Protein AF-A0A965U185-F1 (afdb_monomer_lite)

pLDDT: mean 96.27, std 5.12, range [57.41, 98.62]

Sequence (112 aa):
MKELKYCCYNIKHGCYFEFQKGDYFIEEKHWLGSSLFIDEDIVNELNLGTLFGNAIPNFNYFGPTKVTKDRWLVVKEMSNDMAAQIKNAINEIDEWAQNCFLTENCFSICGI

Foldseek 3Di:
DDDADFKDAQDDDDWWWKKFQAACVVVVDPRDRLIIIGHVVLCVVQVVQVLLPVQAPPDDQAFKGKAFPNSLVSSQVVCPPPDPSSNSNSVVVVVSQVVSVVPYRIIMIHGD

Structure (mmCIF, N/CA/C/O backbone):
data_AF-A0A965U185-F1
#
_entry.id 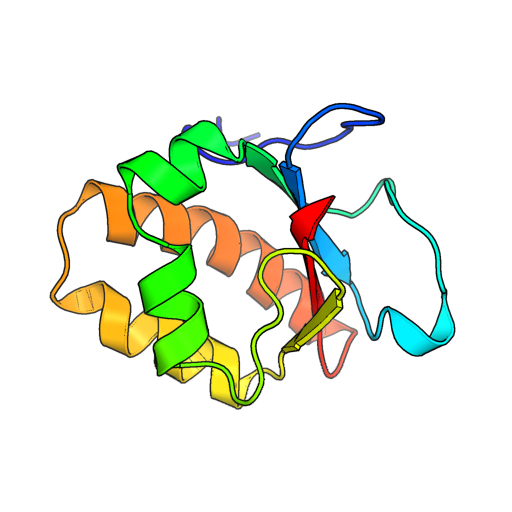  AF-A0A965U185-F1
#
loop_
_atom_site.group_PDB
_atom_site.id
_atom_site.type_symbol
_atom_site.label_atom_id
_atom_site.label_alt_id
_atom_site.label_comp_id
_atom_site.label_asym_id
_atom_site.label_entity_id
_atom_site.label_seq_id
_atom_site.pdbx_PDB_ins_code
_atom_site.Cartn_x
_atom_site.Cartn_y
_atom_site.Cartn_z
_atom_site.occupancy
_atom_site.B_iso_or_equiv
_atom_site.auth_seq_id
_atom_site.auth_comp_id
_atom_site.auth_asym_id
_atom_site.auth_atom_id
_atom_site.pdbx_PDB_model_num
ATOM 1 N N . MET A 1 1 ? -10.053 13.719 -12.597 1.00 57.41 1 MET A N 1
ATOM 2 C CA . MET A 1 1 ? -9.359 12.746 -11.726 1.00 57.41 1 MET A CA 1
ATOM 3 C C . MET A 1 1 ? -8.911 13.502 -10.496 1.00 57.41 1 MET A C 1
ATOM 5 O O . MET A 1 1 ? -8.476 14.635 -10.654 1.00 57.41 1 MET A O 1
ATOM 9 N N . LYS A 1 2 ? -9.111 12.944 -9.302 1.00 69.31 2 LYS A N 1
ATOM 10 C CA . LYS A 1 2 ? -8.598 13.533 -8.062 1.00 69.31 2 LYS A CA 1
ATOM 11 C C . LYS A 1 2 ? -7.071 13.542 -8.151 1.00 69.31 2 LYS A C 1
ATOM 13 O O . LYS A 1 2 ? -6.490 12.534 -8.545 1.00 69.31 2 LYS A O 1
ATOM 18 N N . GLU A 1 3 ? -6.457 14.685 -7.886 1.00 83.56 3 GLU A N 1
ATOM 19 C CA . GLU A 1 3 ? -5.003 14.786 -7.798 1.00 83.56 3 GLU A CA 1
ATOM 20 C C . GLU A 1 3 ? -4.554 14.051 -6.532 1.00 83.56 3 GLU A C 1
ATOM 22 O O . GLU A 1 3 ? -5.120 14.264 -5.457 1.00 83.56 3 GLU A O 1
ATOM 27 N N . LEU A 1 4 ? -3.608 13.129 -6.690 1.00 93.81 4 LEU A N 1
ATOM 28 C CA . LEU A 1 4 ? -3.007 12.385 -5.589 1.00 93.81 4 LEU A CA 1
ATOM 29 C C . LEU A 1 4 ? -1.777 13.152 -5.115 1.00 93.81 4 LEU A C 1
ATOM 31 O O . LEU A 1 4 ? -0.987 13.621 -5.933 1.00 93.81 4 LEU A O 1
ATOM 35 N N . LYS A 1 5 ? -1.632 13.304 -3.800 1.00 96.75 5 LYS A N 1
ATOM 36 C CA . LYS A 1 5 ? -0.512 14.031 -3.206 1.00 96.75 5 LYS A CA 1
ATOM 37 C C . LYS A 1 5 ? 0.689 13.121 -2.962 1.00 96.75 5 LYS A C 1
ATOM 39 O O . LYS A 1 5 ? 1.818 13.594 -3.054 1.00 96.75 5 LYS A O 1
ATOM 44 N N . TYR A 1 6 ? 0.447 11.865 -2.594 1.00 98.12 6 TYR A N 1
ATOM 45 C CA . TYR A 1 6 ? 1.495 10.931 -2.179 1.00 98.12 6 TYR A CA 1
ATOM 46 C C . TYR A 1 6 ? 1.723 9.843 -3.217 1.00 98.12 6 TYR A C 1
ATOM 48 O O . TYR A 1 6 ? 2.862 9.462 -3.472 1.00 98.12 6 TYR A O 1
ATOM 56 N N . CYS A 1 7 ? 0.640 9.347 -3.810 1.00 98.25 7 CYS A N 1
ATOM 57 C CA . CYS A 1 7 ? 0.709 8.254 -4.764 1.00 98.25 7 CYS A CA 1
ATOM 58 C C . CYS A 1 7 ? 0.657 8.746 -6.216 1.00 98.25 7 CYS A C 1
ATOM 60 O O . CYS A 1 7 ? 0.189 9.842 -6.519 1.00 98.25 7 CYS A O 1
ATOM 62 N N . CYS A 1 8 ? 1.094 7.904 -7.144 1.00 97.31 8 CYS A N 1
ATOM 63 C CA . CYS A 1 8 ? 1.067 8.176 -8.574 1.00 97.31 8 CYS A CA 1
ATOM 64 C C . CYS A 1 8 ? 0.760 6.907 -9.386 1.00 97.31 8 CYS A C 1
ATOM 66 O O . CYS A 1 8 ? 0.701 5.795 -8.863 1.00 97.31 8 CYS A O 1
ATOM 68 N N . TYR A 1 9 ? 0.523 7.089 -10.685 1.00 96.69 9 TYR A N 1
ATOM 69 C CA . TYR A 1 9 ? 0.224 6.024 -11.645 1.00 96.69 9 TYR A CA 1
ATOM 70 C C . TYR A 1 9 ? 1.196 6.084 -12.826 1.00 96.69 9 TYR A C 1
ATOM 72 O O . TYR A 1 9 ? 1.822 7.115 -13.068 1.00 96.69 9 TYR A O 1
ATOM 80 N N . ASN A 1 10 ? 1.227 5.018 -13.633 1.00 93.88 10 ASN A N 1
ATOM 81 C CA . ASN A 1 10 ? 1.960 4.945 -14.906 1.00 93.88 10 ASN A CA 1
ATOM 82 C C . ASN A 1 10 ? 3.490 5.098 -14.789 1.00 93.88 10 ASN A C 1
ATOM 84 O O . ASN A 1 10 ? 4.138 5.571 -15.726 1.00 93.88 10 ASN A O 1
ATOM 88 N N . ILE A 1 11 ? 4.068 4.670 -13.666 1.00 95.88 11 ILE A N 1
ATOM 89 C CA . ILE A 1 11 ? 5.521 4.592 -13.478 1.00 95.88 11 ILE A CA 1
ATOM 90 C C . ILE A 1 11 ? 6.078 3.340 -14.169 1.00 95.88 11 ILE A C 1
ATOM 92 O O . ILE A 1 11 ? 5.391 2.325 -14.285 1.00 95.88 11 ILE A O 1
ATOM 96 N N . LYS A 1 12 ? 7.318 3.426 -14.671 1.00 93.38 12 LYS A N 1
ATOM 97 C CA . LYS A 1 12 ? 8.005 2.330 -15.385 1.00 93.38 12 LYS A CA 1
ATOM 98 C C . LYS A 1 12 ? 9.437 2.047 -14.912 1.00 93.38 12 LYS A C 1
ATOM 100 O O . LYS A 1 12 ? 10.067 1.138 -15.445 1.00 93.38 12 LYS A O 1
ATOM 105 N N . HIS A 1 13 ? 9.972 2.857 -14.000 1.00 93.88 13 HIS A N 1
ATOM 106 C CA . HIS A 1 13 ? 11.309 2.729 -13.415 1.00 93.88 13 HIS A CA 1
ATOM 107 C C . HIS A 1 13 ? 11.443 3.669 -12.203 1.00 93.88 13 HIS A C 1
ATOM 109 O O . HIS A 1 13 ? 10.665 4.616 -12.078 1.00 93.88 13 HIS A O 1
ATOM 115 N N . GLY A 1 14 ? 12.489 3.482 -11.395 1.00 95.12 14 GLY A N 1
ATOM 116 C CA . GLY A 1 14 ? 12.797 4.292 -10.205 1.00 95.12 14 GLY A CA 1
ATOM 117 C C . GLY A 1 14 ? 12.639 3.486 -8.916 1.00 95.12 14 GLY A C 1
ATOM 118 O O . GLY A 1 14 ? 12.381 2.292 -9.009 1.00 95.12 14 GLY A O 1
ATOM 119 N N . CYS A 1 15 ? 12.790 4.141 -7.762 1.00 97.00 15 CYS A N 1
ATOM 120 C CA . CYS A 1 15 ? 12.640 3.522 -6.442 1.00 97.00 15 CYS A CA 1
ATOM 121 C C . CYS A 1 15 ? 11.224 3.771 -5.911 1.00 97.00 15 CYS A C 1
ATOM 123 O O . CYS A 1 15 ? 10.891 4.887 -5.504 1.00 97.00 15 CYS A O 1
ATOM 125 N N . TYR A 1 16 ? 10.376 2.747 -5.950 1.00 98.19 16 TYR A N 1
ATOM 126 C CA . TYR A 1 16 ? 8.965 2.861 -5.595 1.00 98.19 16 TYR A CA 1
ATOM 127 C C . TYR A 1 16 ? 8.485 1.648 -4.810 1.00 98.19 16 TYR A C 1
ATOM 129 O O . TYR A 1 16 ? 8.919 0.518 -5.011 1.00 98.19 16 TYR A O 1
ATOM 137 N N . PHE A 1 17 ? 7.472 1.873 -3.982 1.00 98.56 17 PHE A N 1
ATOM 138 C CA . PHE A 1 17 ? 6.585 0.803 -3.555 1.00 98.56 17 PHE A CA 1
ATOM 139 C C . PHE A 1 17 ? 5.446 0.698 -4.566 1.00 98.56 17 PHE A C 1
ATOM 141 O O . PHE A 1 17 ? 4.600 1.589 -4.675 1.00 98.56 17 PHE A O 1
ATOM 148 N N . GLU A 1 18 ? 5.438 -0.395 -5.319 1.00 98.50 18 GLU A N 1
ATOM 149 C CA . GLU A 1 18 ? 4.382 -0.742 -6.257 1.00 98.50 18 GLU A CA 1
ATOM 150 C C . GLU A 1 18 ? 3.279 -1.538 -5.550 1.00 98.50 18 GLU A C 1
ATOM 152 O O . GLU A 1 18 ? 3.510 -2.621 -5.011 1.00 98.50 18 GLU A O 1
ATOM 157 N N . PHE A 1 19 ? 2.052 -1.031 -5.609 1.00 98.50 19 PHE A N 1
ATOM 158 C CA . PHE A 1 19 ? 0.838 -1.732 -5.215 1.00 98.50 19 PHE A CA 1
ATOM 159 C C . PHE A 1 19 ? 0.194 -2.339 -6.461 1.00 98.50 19 PHE A C 1
ATOM 161 O O . PHE A 1 19 ? -0.286 -1.624 -7.343 1.00 98.50 19 PHE A O 1
ATOM 168 N N . GLN A 1 20 ? 0.173 -3.666 -6.525 1.00 97.06 20 GLN A N 1
ATOM 169 C CA . GLN A 1 20 ? -0.273 -4.440 -7.681 1.00 97.06 20 GLN A CA 1
ATOM 170 C C . GLN A 1 20 ? -1.551 -5.207 -7.391 1.00 97.06 20 GLN A C 1
ATOM 172 O O . GLN A 1 20 ? -1.679 -5.821 -6.334 1.00 97.06 20 GLN A O 1
ATOM 177 N N . LYS A 1 21 ? -2.487 -5.228 -8.341 1.00 96.31 21 LYS A N 1
ATOM 178 C CA . LYS A 1 21 ? -3.679 -6.071 -8.213 1.00 96.31 21 LYS A CA 1
ATOM 179 C C . LYS A 1 21 ? -3.291 -7.550 -8.228 1.00 96.31 21 LYS 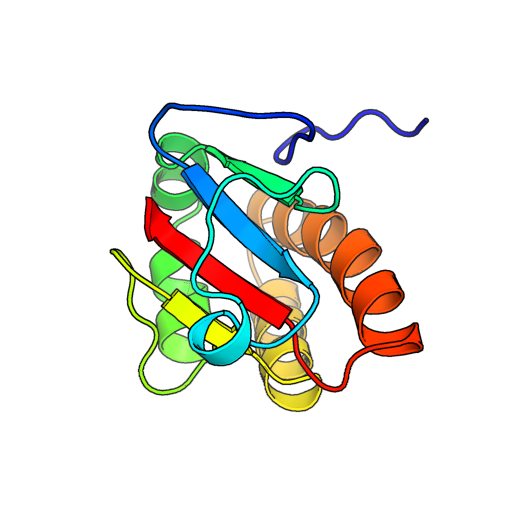A C 1
ATOM 181 O O . LYS A 1 21 ? -2.482 -7.955 -9.055 1.00 96.31 21 LYS A O 1
ATOM 186 N N . GLY A 1 22 ? -3.904 -8.345 -7.353 1.00 96.12 22 GLY A N 1
ATOM 187 C CA . GLY A 1 22 ? -3.685 -9.787 -7.301 1.00 96.12 22 GLY A CA 1
ATOM 188 C C . GLY A 1 22 ? -2.416 -10.202 -6.552 1.00 96.12 22 GLY A C 1
ATOM 189 O O . GLY A 1 22 ? -1.871 -9.475 -5.717 1.00 96.12 22 GLY A O 1
ATOM 190 N N . ASP A 1 23 ? -1.996 -11.439 -6.799 1.00 96.25 23 ASP A N 1
ATOM 191 C CA . ASP A 1 23 ? -0.848 -12.075 -6.155 1.00 96.25 23 ASP A CA 1
ATOM 192 C C . ASP A 1 23 ? 0.381 -11.988 -7.071 1.00 96.25 23 ASP A C 1
ATOM 194 O O . ASP A 1 23 ? 0.404 -12.611 -8.135 1.00 96.25 23 ASP A O 1
ATOM 198 N N . TYR A 1 24 ? 1.403 -11.229 -6.661 1.00 96.25 24 TYR A N 1
ATOM 199 C CA . TYR A 1 24 ? 2.638 -11.069 -7.431 1.00 96.25 24 TYR A CA 1
ATOM 200 C C . TYR A 1 24 ? 3.264 -12.422 -7.776 1.00 96.25 24 TYR A C 1
ATOM 202 O O . TYR A 1 24 ? 3.779 -12.584 -8.874 1.00 96.25 24 TYR A O 1
ATOM 210 N N . PHE A 1 25 ? 3.182 -13.416 -6.888 1.00 93.38 25 PHE A N 1
ATOM 211 C CA . PHE A 1 25 ? 3.806 -14.726 -7.103 1.00 93.38 25 PHE A CA 1
ATOM 212 C C . PHE A 1 25 ? 3.111 -15.575 -8.183 1.00 93.38 25 PHE A C 1
ATOM 214 O O . PHE A 1 25 ? 3.541 -16.692 -8.451 1.00 93.38 25 PHE A O 1
ATOM 221 N N . ILE A 1 26 ? 2.024 -15.078 -8.784 1.00 91.25 26 ILE A N 1
ATOM 222 C CA . ILE A 1 26 ? 1.377 -15.691 -9.951 1.00 91.25 26 ILE A CA 1
ATOM 223 C C . ILE A 1 26 ? 1.823 -14.993 -11.240 1.00 91.25 26 ILE A C 1
ATOM 225 O O . ILE A 1 26 ? 2.135 -15.661 -12.223 1.00 91.25 26 ILE A O 1
ATOM 229 N N . GLU A 1 27 ? 1.839 -13.657 -11.248 1.00 83.62 27 GLU A N 1
ATOM 230 C CA . GLU A 1 27 ? 2.142 -12.866 -12.449 1.00 83.62 27 GLU A CA 1
ATOM 231 C C . GLU A 1 27 ? 3.643 -12.621 -12.659 1.00 83.62 27 GLU A C 1
ATOM 233 O O . GLU A 1 27 ? 4.083 -12.491 -13.802 1.00 83.62 27 GLU A O 1
ATOM 238 N N . GLU A 1 28 ? 4.407 -12.533 -11.565 1.00 93.94 28 GLU A N 1
ATOM 239 C CA . GLU A 1 28 ? 5.856 -12.294 -11.490 1.00 93.94 28 GLU A CA 1
ATOM 240 C C . GLU A 1 28 ? 6.350 -11.158 -12.406 1.00 93.94 28 GLU A C 1
ATOM 242 O O . GLU A 1 28 ? 7.360 -11.264 -13.106 1.00 93.94 28 GLU A O 1
ATOM 247 N N . LYS A 1 29 ? 5.605 -10.047 -12.433 1.00 94.56 29 LYS A N 1
ATOM 248 C CA . LYS A 1 29 ? 5.896 -8.866 -13.257 1.00 94.56 29 LYS A CA 1
ATOM 249 C C . LYS A 1 29 ? 5.756 -7.592 -12.451 1.00 94.56 29 LYS A C 1
ATOM 251 O O . LYS A 1 29 ? 4.849 -7.478 -11.637 1.00 94.56 29 LYS A O 1
ATOM 256 N N . HIS A 1 30 ? 6.604 -6.617 -12.755 1.00 96.00 30 HIS A N 1
ATOM 257 C CA . HIS A 1 30 ? 6.558 -5.267 -12.196 1.00 96.00 30 HIS A CA 1
ATOM 258 C C . HIS A 1 30 ? 5.969 -4.254 -13.177 1.00 96.00 30 HIS A C 1
ATOM 260 O O . HIS A 1 30 ? 5.844 -4.527 -14.376 1.00 96.00 30 HIS A O 1
ATOM 266 N N . TRP A 1 31 ? 5.675 -3.064 -12.659 1.00 95.94 31 TRP A N 1
ATOM 267 C CA . TRP A 1 31 ? 5.251 -1.886 -13.415 1.00 95.94 31 TRP A CA 1
ATOM 268 C C . TRP A 1 31 ? 3.943 -2.102 -14.185 1.00 95.94 31 TRP A C 1
ATOM 270 O O . TRP A 1 31 ? 3.816 -1.726 -15.357 1.00 95.94 31 TRP A O 1
ATOM 280 N N . LEU A 1 32 ? 2.958 -2.742 -13.546 1.00 95.19 32 LEU A N 1
ATOM 281 C CA . LEU A 1 32 ? 1.680 -3.002 -14.204 1.00 95.19 32 LEU A CA 1
ATOM 282 C C . LEU A 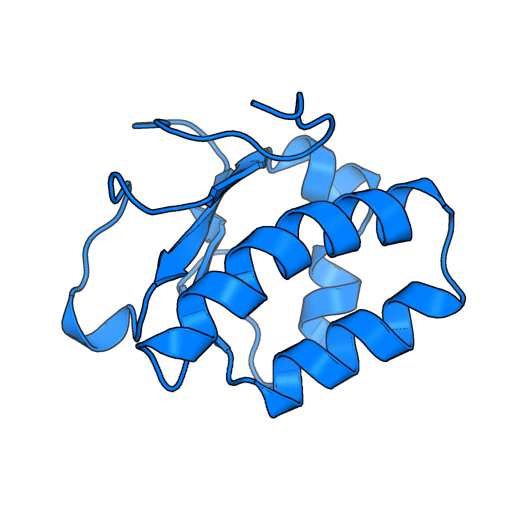1 32 ? 0.932 -1.685 -14.433 1.00 95.19 32 LEU A C 1
ATOM 284 O O . LEU A 1 3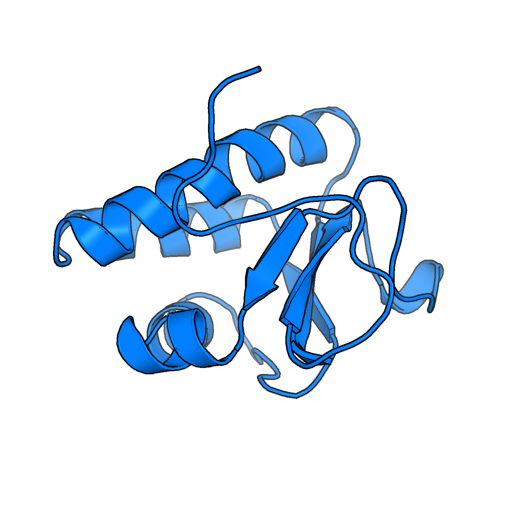2 ? 0.897 -0.800 -13.581 1.00 95.19 32 LEU A O 1
ATOM 288 N N . GLY A 1 33 ? 0.257 -1.564 -15.578 1.00 94.94 33 GLY A N 1
ATOM 289 C CA . GLY A 1 33 ? -0.501 -0.349 -15.913 1.00 94.94 33 GLY A CA 1
ATOM 290 C C . GLY A 1 33 ? -1.663 -0.051 -14.955 1.00 94.94 33 GLY A C 1
ATOM 291 O O . GLY A 1 33 ? -2.161 1.069 -14.921 1.00 94.94 33 GLY A O 1
ATOM 292 N N . SER A 1 34 ? -2.099 -1.043 -14.175 1.00 94.56 34 SER A N 1
ATOM 293 C CA . SER A 1 34 ? -3.123 -0.897 -13.136 1.00 94.56 34 SER A CA 1
ATOM 294 C C . SER A 1 34 ? -2.565 -0.593 -11.743 1.00 94.56 34 SER A C 1
ATOM 296 O O . SER A 1 34 ? -3.359 -0.424 -10.813 1.00 94.56 34 SER A O 1
ATOM 298 N N . SER A 1 35 ? -1.241 -0.593 -11.578 1.00 97.12 35 SER A N 1
ATOM 299 C CA . SER A 1 35 ? -0.592 -0.420 -10.281 1.00 97.12 35 SER A CA 1
ATOM 300 C C . SER A 1 35 ? -0.649 1.021 -9.796 1.00 97.12 35 SER A C 1
ATOM 302 O O . SER A 1 35 ? -0.618 1.966 -10.589 1.00 97.12 35 SER A O 1
ATOM 304 N N . LEU A 1 36 ? -0.705 1.168 -8.476 1.00 98.50 36 LEU A N 1
ATOM 305 C CA . LEU A 1 36 ? -0.466 2.427 -7.780 1.00 98.50 36 LEU A CA 1
ATOM 306 C C . LEU A 1 36 ? 0.973 2.427 -7.264 1.00 98.50 36 LEU A C 1
ATOM 308 O O . LEU A 1 36 ? 1.474 1.391 -6.837 1.00 98.50 36 LEU A O 1
ATOM 312 N N . PHE A 1 37 ? 1.629 3.578 -7.280 1.00 98.62 37 PHE A N 1
ATOM 313 C CA . PHE A 1 37 ? 3.008 3.720 -6.830 1.00 98.62 37 PHE A CA 1
ATOM 314 C C . PHE A 1 37 ? 3.102 4.796 -5.759 1.00 98.62 37 PHE A C 1
ATOM 316 O O . PHE A 1 37 ? 2.365 5.780 -5.801 1.00 98.62 37 PHE A O 1
ATOM 323 N N . ILE A 1 38 ? 4.028 4.626 -4.825 1.00 98.62 38 ILE A N 1
ATOM 324 C CA . ILE A 1 38 ? 4.452 5.661 -3.880 1.00 98.62 38 ILE A CA 1
ATOM 325 C C . ILE A 1 38 ? 5.976 5.669 -3.835 1.00 98.62 38 ILE A C 1
ATOM 327 O O . ILE A 1 38 ? 6.604 4.610 -3.835 1.00 98.62 38 ILE A O 1
ATOM 331 N N . ASP A 1 39 ? 6.555 6.863 -3.881 1.00 98.31 39 ASP A N 1
ATOM 332 C CA . ASP A 1 39 ? 8.004 7.047 -3.908 1.00 98.31 39 ASP A CA 1
ATOM 333 C C . ASP A 1 39 ? 8.644 6.525 -2.610 1.00 98.31 39 ASP A C 1
ATOM 335 O O . ASP A 1 39 ? 8.085 6.717 -1.522 1.00 98.31 39 ASP A O 1
ATOM 339 N N . GLU A 1 40 ? 9.790 5.846 -2.715 1.00 98.19 40 GLU A N 1
ATOM 340 C CA . GLU A 1 40 ? 10.505 5.303 -1.553 1.00 98.19 40 GLU A CA 1
ATOM 341 C C . GLU A 1 40 ? 10.850 6.401 -0.532 1.00 98.19 40 GLU A C 1
ATOM 343 O O . GLU A 1 40 ? 10.721 6.179 0.677 1.00 98.19 40 GLU A O 1
ATOM 348 N N . ASP A 1 41 ? 11.196 7.609 -0.985 1.00 98.44 41 ASP A N 1
ATOM 349 C CA . ASP A 1 41 ? 11.510 8.721 -0.085 1.00 98.44 41 ASP A CA 1
ATOM 350 C C . ASP A 1 41 ? 10.290 9.115 0.759 1.00 98.44 41 ASP A C 1
ATOM 352 O O . ASP A 1 41 ? 10.415 9.355 1.962 1.00 98.44 41 ASP A O 1
ATOM 356 N N . ILE A 1 42 ? 9.086 9.089 0.174 1.00 98.50 42 ILE A N 1
ATOM 357 C CA . ILE A 1 42 ? 7.831 9.352 0.897 1.00 98.50 42 ILE A CA 1
ATOM 358 C C . ILE A 1 42 ? 7.544 8.226 1.896 1.00 98.50 42 ILE A C 1
ATOM 360 O O . ILE A 1 42 ? 7.124 8.487 3.026 1.00 98.50 42 ILE A O 1
ATOM 364 N N . VAL A 1 43 ? 7.772 6.967 1.507 1.00 98.44 43 VAL A N 1
ATOM 365 C CA . VAL A 1 43 ? 7.611 5.809 2.403 1.00 98.44 43 VAL A CA 1
ATOM 366 C C . VAL A 1 43 ? 8.523 5.929 3.619 1.00 98.44 43 VAL A C 1
ATOM 368 O O . VAL A 1 43 ? 8.081 5.651 4.739 1.00 98.44 43 VAL A O 1
ATOM 371 N N . ASN A 1 44 ? 9.759 6.378 3.413 1.00 98.31 44 ASN A N 1
ATOM 372 C CA . ASN A 1 44 ? 10.740 6.591 4.469 1.00 98.31 44 ASN A CA 1
ATOM 373 C C . ASN A 1 44 ? 10.399 7.793 5.351 1.00 98.31 44 ASN A C 1
ATOM 375 O O . ASN A 1 44 ? 10.383 7.655 6.574 1.00 98.31 44 ASN A O 1
ATOM 379 N N . GLU A 1 45 ? 10.060 8.939 4.758 1.00 98.44 45 GLU A N 1
ATOM 380 C CA . GLU A 1 45 ? 9.674 10.154 5.488 1.00 98.44 45 GLU A CA 1
ATOM 381 C C . GLU A 1 45 ? 8.470 9.902 6.407 1.00 98.44 45 GLU A C 1
ATOM 383 O O . GLU A 1 45 ? 8.454 10.318 7.567 1.00 98.44 45 GLU A O 1
ATOM 388 N N . LEU A 1 46 ? 7.466 9.182 5.903 1.00 98.25 46 LEU A N 1
ATOM 389 C CA . LEU A 1 46 ? 6.240 8.868 6.635 1.00 98.25 46 LEU A CA 1
ATOM 390 C C . LEU A 1 46 ? 6.347 7.592 7.484 1.00 98.25 46 LEU A C 1
ATOM 392 O O . LEU A 1 46 ? 5.383 7.225 8.159 1.00 98.25 46 LEU A O 1
ATOM 396 N N . ASN A 1 47 ? 7.498 6.915 7.461 1.00 97.69 47 ASN A N 1
ATOM 397 C CA . ASN A 1 47 ? 7.755 5.651 8.149 1.00 97.69 47 ASN A CA 1
ATOM 398 C C . ASN A 1 47 ? 6.698 4.558 7.857 1.00 97.69 47 ASN A C 1
ATOM 400 O O . ASN A 1 47 ? 6.337 3.759 8.730 1.00 97.69 47 ASN A O 1
ATOM 404 N N . LEU A 1 48 ? 6.188 4.511 6.617 1.00 98.50 48 LEU A N 1
ATOM 405 C CA . LEU A 1 48 ? 5.140 3.562 6.218 1.00 98.50 48 LEU A CA 1
ATOM 406 C C . LEU A 1 48 ? 5.648 2.119 6.225 1.00 98.50 48 LEU A C 1
ATOM 408 O O . LEU A 1 48 ? 4.880 1.213 6.530 1.00 98.50 48 LEU A O 1
ATOM 412 N N . GLY A 1 49 ? 6.944 1.899 5.984 1.00 97.75 49 GLY A N 1
ATOM 413 C CA . GLY A 1 49 ? 7.557 0.573 6.097 1.00 97.75 49 GLY A CA 1
ATOM 414 C C . GLY A 1 49 ? 7.372 -0.050 7.486 1.00 97.75 49 GLY A C 1
ATOM 415 O O . GLY A 1 49 ? 7.028 -1.225 7.590 1.00 97.75 49 GLY A O 1
ATOM 416 N N . THR A 1 50 ? 7.505 0.742 8.558 1.00 97.88 50 THR A N 1
ATOM 417 C CA . THR A 1 50 ? 7.250 0.273 9.933 1.00 97.88 50 THR A CA 1
ATOM 418 C C . THR A 1 50 ? 5.767 -0.027 10.157 1.00 97.88 50 THR A C 1
ATOM 420 O O . THR A 1 50 ? 5.428 -1.042 10.764 1.00 97.88 50 THR A O 1
ATOM 423 N N . LEU A 1 51 ? 4.868 0.827 9.653 1.00 98.44 51 LEU A N 1
ATOM 424 C CA . LEU A 1 51 ? 3.423 0.582 9.717 1.00 98.44 51 LEU A CA 1
ATOM 425 C C . LEU A 1 51 ? 3.058 -0.736 9.015 1.00 98.44 51 LEU A C 1
ATOM 427 O O . LEU A 1 51 ? 2.376 -1.575 9.605 1.00 98.44 51 LEU A O 1
ATOM 431 N N . PHE A 1 52 ? 3.555 -0.950 7.796 1.00 98.56 52 PHE A N 1
ATOM 432 C CA . PHE A 1 52 ? 3.329 -2.183 7.047 1.00 98.56 52 PHE A CA 1
ATOM 433 C C . PHE A 1 52 ? 3.932 -3.397 7.755 1.00 98.56 52 PHE A C 1
ATOM 435 O O . PHE A 1 52 ? 3.237 -4.397 7.909 1.00 98.56 52 PHE A O 1
ATOM 442 N N . GLY A 1 53 ? 5.160 -3.298 8.271 1.00 98.12 53 GLY A N 1
ATOM 443 C CA . GLY A 1 53 ? 5.816 -4.376 9.017 1.00 98.12 53 GLY A CA 1
ATOM 444 C C . GLY A 1 53 ? 5.081 -4.803 10.288 1.00 98.12 53 GLY A C 1
ATOM 445 O O . GLY A 1 53 ? 5.080 -5.983 10.633 1.00 98.12 53 GLY A O 1
ATOM 446 N N . ASN A 1 54 ? 4.405 -3.870 10.958 1.00 97.69 54 ASN A N 1
ATOM 447 C CA . ASN A 1 54 ? 3.614 -4.170 12.150 1.00 97.69 54 ASN A CA 1
ATOM 448 C C . ASN A 1 54 ? 2.244 -4.789 11.823 1.00 97.69 54 ASN A C 1
ATOM 450 O O . ASN A 1 54 ? 1.731 -5.594 12.599 1.00 97.69 54 ASN A O 1
ATOM 454 N N . ALA A 1 55 ? 1.638 -4.414 10.693 1.00 97.81 55 ALA A N 1
ATOM 455 C CA . ALA A 1 55 ? 0.287 -4.841 10.321 1.00 97.81 55 ALA A CA 1
ATOM 456 C C . ALA A 1 55 ? 0.255 -6.106 9.441 1.00 97.81 55 ALA A C 1
ATOM 458 O O . ALA A 1 55 ? -0.689 -6.904 9.509 1.00 97.81 55 ALA A O 1
ATOM 459 N N . ILE A 1 56 ? 1.270 -6.284 8.592 1.00 98.31 56 ILE A N 1
ATOM 460 C CA . ILE A 1 56 ? 1.323 -7.298 7.539 1.00 98.31 56 ILE A CA 1
ATOM 461 C C . ILE A 1 56 ? 2.401 -8.331 7.903 1.00 98.31 56 ILE A C 1
ATOM 463 O O . ILE A 1 56 ? 3.590 -8.009 7.914 1.00 98.31 56 ILE A O 1
ATOM 467 N N . PRO A 1 57 ? 2.018 -9.589 8.198 1.00 95.75 57 PRO A N 1
ATOM 468 C CA . PRO A 1 57 ? 2.976 -10.640 8.515 1.00 95.75 57 PRO A CA 1
ATOM 469 C C . PRO A 1 57 ? 4.004 -10.835 7.401 1.00 95.75 57 PRO A C 1
ATOM 471 O O . PRO A 1 57 ? 3.633 -10.943 6.233 1.00 95.75 57 PRO A O 1
ATOM 474 N N . ASN A 1 58 ? 5.278 -10.953 7.782 1.00 95.12 58 ASN A N 1
ATOM 475 C CA . ASN A 1 58 ? 6.402 -11.162 6.863 1.00 95.12 58 ASN A CA 1
ATOM 476 C C . ASN A 1 58 ? 6.513 -10.089 5.768 1.00 95.12 58 ASN A C 1
ATOM 478 O O . ASN A 1 58 ? 6.926 -10.403 4.653 1.00 95.12 58 ASN A O 1
ATOM 482 N N . PHE A 1 59 ? 6.136 -8.842 6.070 1.00 98.38 59 PHE A N 1
ATOM 483 C CA . PHE A 1 59 ? 6.333 -7.732 5.146 1.00 98.38 59 PHE A CA 1
ATOM 484 C C . PHE A 1 59 ? 7.796 -7.644 4.701 1.00 98.38 59 PHE A C 1
ATOM 486 O O . PHE A 1 59 ? 8.708 -7.493 5.516 1.00 98.38 59 PHE A O 1
ATOM 493 N N . ASN A 1 60 ? 8.001 -7.748 3.394 1.00 97.75 60 ASN A N 1
ATOM 494 C CA . ASN A 1 60 ? 9.291 -7.614 2.751 1.00 97.75 60 ASN A CA 1
ATOM 495 C C . ASN A 1 60 ? 9.430 -6.193 2.207 1.00 97.75 60 ASN A C 1
ATOM 497 O O . ASN A 1 60 ? 8.791 -5.841 1.222 1.00 97.75 60 ASN A O 1
ATOM 501 N N . TYR A 1 61 ? 10.273 -5.385 2.848 1.00 97.38 61 TYR A N 1
ATOM 502 C CA . TYR A 1 61 ? 10.487 -3.998 2.437 1.00 97.38 61 TYR A CA 1
ATOM 503 C C . TYR A 1 61 ? 11.084 -3.900 1.020 1.00 97.38 61 TYR A C 1
ATOM 505 O O . TYR A 1 61 ? 10.686 -3.032 0.258 1.00 97.38 61 TYR A O 1
ATOM 513 N N . PHE A 1 62 ? 11.985 -4.816 0.646 1.00 95.38 62 PHE A N 1
ATOM 514 C CA . PHE A 1 62 ? 12.688 -4.816 -0.648 1.00 95.38 62 PHE A CA 1
ATOM 515 C C . PHE A 1 62 ? 12.157 -5.890 -1.605 1.00 95.38 62 PHE A C 1
ATOM 517 O O . PHE A 1 62 ? 12.907 -6.465 -2.395 1.00 95.38 62 PHE A O 1
ATOM 524 N N . GLY A 1 63 ? 10.885 -6.263 -1.478 1.00 95.50 63 GLY A N 1
ATOM 525 C CA . GLY A 1 63 ? 10.317 -7.276 -2.350 1.00 95.50 63 GLY A CA 1
ATOM 526 C C . GLY A 1 63 ? 8.814 -7.450 -2.196 1.00 95.50 63 GLY A C 1
ATOM 527 O O . GLY A 1 63 ? 8.155 -6.670 -1.511 1.00 95.50 63 GLY A O 1
ATOM 528 N N . PRO A 1 64 ? 8.250 -8.468 -2.859 1.00 97.38 64 PRO A N 1
ATOM 529 C CA . PRO A 1 64 ? 6.813 -8.674 -2.898 1.00 97.38 64 PRO A CA 1
ATOM 530 C C . PRO A 1 64 ? 6.272 -9.180 -1.559 1.00 97.38 64 PRO A C 1
ATOM 532 O O . PRO A 1 64 ? 6.808 -10.107 -0.950 1.00 97.38 64 PRO A O 1
ATOM 535 N N . THR A 1 65 ? 5.148 -8.606 -1.141 1.00 98.38 65 THR A N 1
ATOM 536 C CA . THR A 1 65 ? 4.338 -9.047 -0.006 1.00 98.38 65 THR A CA 1
ATOM 537 C C . THR A 1 65 ? 2.878 -9.110 -0.422 1.00 98.38 65 THR A C 1
ATOM 539 O O . THR A 1 65 ? 2.292 -8.099 -0.804 1.00 98.38 65 THR A O 1
ATOM 542 N N . LYS A 1 66 ? 2.261 -10.285 -0.292 1.00 97.94 66 LYS A N 1
ATOM 543 C CA . LYS A 1 66 ? 0.821 -10.464 -0.497 1.00 97.94 66 LYS A CA 1
ATOM 544 C C . LYS A 1 66 ? 0.031 -9.859 0.662 1.00 97.94 66 LYS A C 1
ATOM 546 O O . LYS A 1 66 ? 0.277 -10.180 1.824 1.00 97.94 66 LYS A O 1
ATOM 551 N N . VAL A 1 67 ? -0.986 -9.066 0.341 1.00 98.50 67 VAL A N 1
ATOM 552 C CA . VAL A 1 67 ? -1.846 -8.386 1.313 1.00 98.50 67 VAL A CA 1
ATOM 553 C C . VAL A 1 67 ? -3.304 -8.752 1.065 1.00 98.50 67 VAL A C 1
ATOM 555 O O . VAL A 1 67 ? -3.873 -8.489 0.006 1.00 98.50 67 VAL A O 1
ATOM 558 N N . THR A 1 68 ? -3.927 -9.380 2.059 1.00 98.31 68 THR A N 1
ATOM 559 C CA . THR A 1 68 ? -5.365 -9.672 2.042 1.00 98.31 68 THR A CA 1
ATOM 560 C C . THR A 1 68 ? -6.165 -8.485 2.569 1.00 98.31 68 THR A C 1
ATOM 562 O O . THR A 1 68 ? -5.634 -7.618 3.267 1.00 98.31 68 THR A O 1
ATOM 565 N N . LYS A 1 69 ? -7.473 -8.480 2.294 1.00 98.25 69 LYS A N 1
ATOM 566 C CA . LYS A 1 69 ? -8.397 -7.457 2.799 1.00 98.25 69 LYS A CA 1
ATOM 567 C C . LYS A 1 69 ? -8.309 -7.282 4.317 1.00 98.25 69 LYS A C 1
ATOM 569 O O . LYS A 1 69 ? -8.198 -6.154 4.785 1.00 98.25 69 LYS A O 1
ATOM 574 N N . ASP A 1 70 ? -8.278 -8.379 5.070 1.00 98.19 70 ASP A N 1
ATOM 575 C CA . ASP A 1 70 ? -8.206 -8.337 6.535 1.00 98.19 70 ASP A CA 1
ATOM 576 C C . ASP A 1 70 ? -6.913 -7.683 7.031 1.00 98.19 70 ASP A C 1
ATOM 578 O O . ASP A 1 70 ? -6.936 -6.883 7.961 1.00 98.19 70 ASP A O 1
ATOM 582 N N . ARG A 1 71 ? -5.775 -7.967 6.383 1.00 98.25 71 ARG A N 1
ATOM 583 C CA . ARG A 1 71 ? -4.496 -7.331 6.736 1.00 98.25 71 ARG A CA 1
ATOM 584 C C . ARG A 1 71 ? -4.466 -5.862 6.363 1.00 98.25 71 ARG A C 1
ATOM 586 O O . ARG A 1 71 ? -3.940 -5.058 7.125 1.00 98.25 71 ARG A O 1
ATOM 593 N N . TRP A 1 72 ? -5.084 -5.501 5.244 1.00 98.56 72 TRP A N 1
ATOM 594 C CA . TRP A 1 72 ? -5.235 -4.101 4.885 1.00 98.56 72 TRP A CA 1
ATOM 595 C C . TRP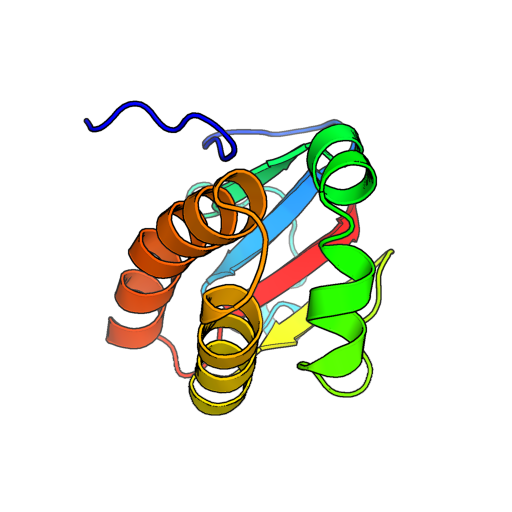 A 1 72 ? -6.119 -3.339 5.880 1.00 98.56 72 TRP A C 1
ATOM 597 O O . TRP A 1 72 ? -5.771 -2.226 6.258 1.00 98.56 72 TRP A O 1
ATOM 607 N N . LEU A 1 73 ? -7.209 -3.937 6.380 1.00 98.31 73 LEU A N 1
ATOM 608 C CA . LEU A 1 73 ? -8.029 -3.321 7.433 1.00 98.31 73 LEU A CA 1
ATOM 609 C C . LEU A 1 73 ? -7.194 -2.968 8.672 1.00 98.31 73 LEU A C 1
ATOM 611 O O . LEU A 1 73 ? -7.311 -1.848 9.162 1.00 98.31 73 LEU A O 1
ATOM 615 N N . VAL A 1 74 ? -6.300 -3.862 9.107 1.00 98.50 74 VAL A N 1
ATOM 616 C CA . VAL A 1 74 ? -5.384 -3.598 10.231 1.00 98.50 74 VAL A CA 1
ATOM 617 C C . VAL A 1 74 ? -4.476 -2.396 9.947 1.00 98.50 74 VAL A C 1
ATOM 619 O O . VAL A 1 74 ? -4.339 -1.528 10.807 1.00 98.50 74 VAL A O 1
ATOM 622 N N . VAL A 1 75 ? -3.905 -2.284 8.737 1.00 98.50 75 VAL A N 1
ATOM 623 C CA . VAL A 1 75 ? -3.108 -1.103 8.335 1.00 98.50 75 VAL A CA 1
ATOM 624 C C . VAL A 1 75 ? -3.924 0.182 8.503 1.00 98.50 75 VAL A C 1
ATOM 626 O O . VAL A 1 75 ? -3.436 1.159 9.075 1.00 98.50 75 VAL A O 1
ATOM 629 N N . LYS A 1 76 ? -5.182 0.185 8.043 1.00 98.00 76 LYS A N 1
ATOM 630 C CA . LYS A 1 76 ? -6.050 1.367 8.144 1.00 98.00 76 LYS A CA 1
ATOM 631 C C . LYS A 1 76 ? -6.388 1.718 9.580 1.00 98.00 76 LYS A C 1
ATOM 633 O O . LYS A 1 76 ? -6.304 2.889 9.943 1.00 98.00 76 LYS A O 1
ATOM 638 N N . GLU A 1 77 ? -6.759 0.727 10.382 1.00 97.88 77 GLU A N 1
ATOM 639 C CA . GLU A 1 77 ? -7.076 0.917 11.796 1.00 97.88 77 GLU A CA 1
ATOM 640 C C . GLU A 1 77 ? -5.883 1.511 12.543 1.00 97.88 77 GLU A C 1
ATOM 642 O O . GLU A 1 77 ? -6.039 2.528 13.213 1.00 97.88 77 GLU A O 1
ATOM 647 N N . MET A 1 78 ? -4.681 0.969 12.331 1.00 97.56 78 MET A N 1
ATOM 648 C CA . MET A 1 78 ? -3.450 1.503 12.917 1.00 97.56 78 MET A CA 1
ATOM 649 C C . MET A 1 78 ? -3.146 2.937 12.466 1.00 97.56 78 MET A C 1
ATOM 651 O O . MET A 1 78 ? -2.641 3.732 13.254 1.00 97.56 78 MET A O 1
ATOM 655 N N . SER A 1 79 ? -3.464 3.293 11.218 1.00 97.12 79 SER A N 1
ATOM 656 C CA . SER A 1 79 ? -3.220 4.642 10.689 1.00 97.12 79 SER A CA 1
ATOM 657 C C . SER A 1 79 ? -4.157 5.721 11.254 1.00 97.12 79 SER A C 1
ATOM 659 O O . SER A 1 79 ? -3.856 6.909 11.133 1.00 97.12 79 SER A O 1
ATOM 661 N N . ASN A 1 80 ? -5.289 5.348 11.871 1.00 93.94 80 ASN A N 1
ATOM 662 C CA . ASN A 1 80 ? -6.289 6.318 12.335 1.00 93.94 80 ASN A CA 1
ATOM 663 C C . ASN A 1 80 ? -5.785 7.230 13.454 1.00 93.94 80 ASN A C 1
ATOM 665 O O . ASN A 1 80 ? -6.197 8.391 13.493 1.00 93.94 80 ASN A O 1
ATOM 669 N N . ASP A 1 81 ? -4.894 6.714 14.301 1.00 93.12 81 ASP A N 1
ATOM 670 C CA . ASP A 1 81 ? -4.304 7.433 15.435 1.00 93.12 81 ASP A CA 1
ATOM 671 C C . ASP A 1 81 ? -2.938 8.058 15.089 1.00 93.12 81 ASP A C 1
ATOM 673 O O . ASP A 1 81 ? -2.254 8.610 15.953 1.00 93.12 81 ASP A O 1
ATOM 677 N N . MET A 1 82 ? -2.520 7.977 13.821 1.00 95.94 82 MET A N 1
ATOM 678 C CA . MET A 1 82 ? -1.251 8.521 13.339 1.00 95.94 82 MET A CA 1
ATOM 679 C C . MET A 1 82 ? -1.393 9.953 12.808 1.00 95.94 82 MET A C 1
ATOM 681 O O . MET A 1 82 ? -2.486 10.505 12.667 1.00 95.94 82 MET A O 1
ATOM 685 N N . ALA A 1 83 ? -0.252 10.574 12.493 1.00 97.44 83 ALA A N 1
ATOM 686 C CA . ALA A 1 83 ? -0.204 11.908 11.907 1.00 97.44 83 ALA A CA 1
ATOM 687 C C . ALA A 1 83 ? -1.042 12.001 10.618 1.00 97.44 83 ALA A C 1
ATOM 689 O O . ALA A 1 83 ? -1.123 11.056 9.829 1.00 97.44 83 ALA A O 1
ATOM 690 N N . ALA A 1 84 ? -1.626 13.177 10.370 1.00 97.25 84 ALA A N 1
ATOM 691 C CA . ALA A 1 84 ? -2.541 13.395 9.250 1.00 97.25 84 ALA A CA 1
ATOM 692 C C . ALA A 1 84 ? -1.921 13.043 7.885 1.00 97.25 84 ALA A C 1
ATOM 694 O O . ALA A 1 84 ? -2.619 12.540 7.011 1.00 97.25 84 ALA A O 1
ATOM 695 N N . GLN A 1 85 ? -0.616 13.268 7.701 1.00 97.94 85 GLN A N 1
ATOM 696 C CA . GLN A 1 85 ? 0.099 12.921 6.471 1.00 97.94 85 GLN A CA 1
ATOM 697 C C . GLN A 1 85 ? 0.092 11.410 6.209 1.00 97.94 85 GLN A C 1
ATOM 699 O O . GLN A 1 85 ? -0.195 10.997 5.089 1.00 97.94 85 GLN A O 1
ATOM 704 N N . ILE A 1 86 ? 0.334 10.602 7.246 1.00 98.38 86 ILE A N 1
ATOM 705 C CA . ILE A 1 86 ? 0.300 9.136 7.164 1.00 98.38 86 ILE A CA 1
ATOM 706 C C . ILE A 1 86 ? -1.116 8.686 6.807 1.00 98.38 86 ILE A C 1
ATOM 708 O O . ILE A 1 86 ? -1.311 7.961 5.836 1.00 98.38 86 ILE A O 1
ATOM 712 N N . LYS A 1 87 ? -2.122 9.183 7.536 1.00 97.88 87 LYS A N 1
ATOM 713 C CA . LYS A 1 87 ? -3.528 8.856 7.274 1.00 97.88 87 LYS A CA 1
ATOM 714 C C . LYS A 1 87 ? -3.955 9.219 5.850 1.00 97.88 87 LYS A C 1
ATOM 716 O O . LYS A 1 87 ? -4.658 8.451 5.204 1.00 97.88 87 LYS A O 1
ATOM 721 N N . ASN A 1 88 ? -3.523 10.371 5.343 1.00 97.56 88 ASN A N 1
ATOM 722 C CA . ASN A 1 88 ? -3.836 10.799 3.983 1.00 97.56 88 ASN A CA 1
ATOM 723 C C . ASN A 1 88 ? -3.169 9.909 2.926 1.00 97.56 88 ASN A C 1
ATOM 725 O O . ASN A 1 88 ? -3.845 9.526 1.976 1.00 97.56 88 ASN A O 1
ATOM 729 N N . ALA A 1 89 ? -1.901 9.527 3.113 1.00 98.38 89 ALA A N 1
ATOM 730 C CA . ALA A 1 89 ? -1.228 8.584 2.220 1.00 98.38 89 ALA A CA 1
ATOM 731 C C . ALA A 1 89 ? -1.939 7.217 2.212 1.00 98.38 89 ALA A C 1
ATOM 733 O O . ALA A 1 89 ? -2.248 6.683 1.149 1.00 98.38 89 ALA A O 1
ATOM 734 N N . ILE A 1 90 ? -2.300 6.690 3.389 1.00 98.50 90 ILE A N 1
ATOM 735 C CA . ILE A 1 90 ? -3.060 5.436 3.506 1.00 98.50 90 ILE A CA 1
ATOM 736 C C . ILE A 1 90 ? -4.450 5.543 2.869 1.00 98.50 90 ILE A C 1
ATOM 738 O O . ILE A 1 90 ? -4.887 4.589 2.236 1.00 98.50 90 ILE A O 1
ATOM 742 N N . ASN A 1 91 ? -5.135 6.685 2.970 1.00 97.81 91 ASN A N 1
ATOM 743 C CA . ASN A 1 91 ? -6.431 6.891 2.317 1.00 97.81 91 ASN A CA 1
ATOM 744 C C . ASN A 1 91 ? -6.331 6.880 0.786 1.00 97.81 91 ASN A C 1
ATOM 746 O O . ASN A 1 91 ? -7.222 6.341 0.135 1.00 97.81 91 ASN A O 1
ATOM 750 N N . GLU A 1 92 ? -5.271 7.458 0.208 1.00 98.12 92 GLU A N 1
ATOM 751 C CA . GLU A 1 92 ? -5.033 7.386 -1.242 1.00 98.12 92 GLU A CA 1
ATOM 752 C C . GLU A 1 92 ? -4.832 5.934 -1.694 1.00 98.12 92 GLU A C 1
ATOM 754 O O . GLU A 1 92 ? -5.451 5.497 -2.667 1.00 98.12 92 GLU A O 1
ATOM 759 N N . ILE A 1 93 ? -4.033 5.167 -0.945 1.00 98.50 93 ILE A N 1
ATOM 760 C CA . ILE A 1 93 ? -3.819 3.742 -1.220 1.00 98.50 93 ILE A CA 1
ATOM 761 C C . ILE A 1 93 ? -5.117 2.951 -1.011 1.00 98.50 93 ILE A C 1
ATOM 763 O O . ILE A 1 93 ? -5.432 2.072 -1.809 1.00 98.50 93 ILE A O 1
ATOM 767 N N . ASP A 1 94 ? -5.904 3.262 0.024 1.00 98.31 94 ASP A N 1
ATOM 768 C CA . ASP A 1 94 ? -7.154 2.562 0.325 1.00 98.31 94 ASP A CA 1
ATOM 769 C C . ASP A 1 94 ? -8.193 2.745 -0.781 1.00 98.31 94 ASP A C 1
ATOM 771 O O . ASP A 1 94 ? -8.843 1.777 -1.166 1.00 98.31 94 ASP A O 1
ATOM 775 N N . GLU A 1 95 ? -8.319 3.951 -1.341 1.00 97.31 95 GLU A N 1
ATOM 776 C CA . GLU A 1 95 ? -9.220 4.221 -2.469 1.00 97.31 95 GLU A CA 1
ATOM 777 C C . GLU A 1 95 ? -8.909 3.285 -3.656 1.00 97.31 95 GLU A C 1
ATOM 779 O O . GLU A 1 95 ? -9.816 2.729 -4.282 1.00 97.31 95 GLU A O 1
ATOM 784 N N . TRP A 1 96 ? -7.625 3.036 -3.930 1.00 98.00 96 TRP A N 1
ATOM 785 C CA . TRP A 1 96 ? -7.190 2.060 -4.931 1.00 98.00 96 TRP A CA 1
ATOM 786 C C . TRP A 1 96 ? -7.396 0.605 -4.468 1.00 98.00 96 TRP A C 1
ATOM 788 O O . TRP A 1 96 ? -7.919 -0.216 -5.226 1.00 98.00 96 TRP A O 1
ATOM 798 N N . ALA A 1 97 ? -7.056 0.278 -3.219 1.00 98.25 97 ALA A N 1
ATOM 799 C CA . ALA A 1 97 ? -7.134 -1.077 -2.679 1.00 98.25 97 ALA A CA 1
ATOM 800 C C . ALA A 1 97 ? -8.579 -1.592 -2.625 1.00 98.25 97 ALA A C 1
ATOM 802 O O . ALA A 1 97 ? -8.835 -2.738 -2.992 1.00 98.25 97 ALA A O 1
ATOM 803 N N . GLN A 1 98 ? -9.550 -0.748 -2.254 1.00 97.88 98 GLN A N 1
ATOM 804 C CA . GLN A 1 98 ? -10.969 -1.117 -2.292 1.00 97.88 98 GLN A CA 1
ATOM 805 C C . GLN A 1 98 ? -11.409 -1.514 -3.704 1.00 97.88 98 GLN A C 1
ATOM 807 O O . GLN A 1 98 ? -12.121 -2.503 -3.856 1.00 97.88 98 GLN A O 1
ATOM 812 N N . ASN A 1 99 ? -10.932 -0.811 -4.739 1.00 96.94 99 ASN A N 1
ATOM 813 C CA . ASN A 1 99 ? -11.202 -1.178 -6.130 1.00 96.94 99 ASN A CA 1
ATOM 814 C C . ASN A 1 99 ? -10.525 -2.495 -6.533 1.00 96.94 99 ASN A C 1
ATOM 816 O O . ASN A 1 99 ? -11.072 -3.236 -7.348 1.00 96.94 99 ASN A O 1
ATOM 820 N N . CYS A 1 100 ? -9.346 -2.802 -5.985 1.00 97.25 100 CYS A N 1
ATOM 821 C CA . CYS A 1 100 ? -8.707 -4.103 -6.176 1.00 97.25 100 CYS A CA 1
ATOM 822 C C . CYS A 1 100 ? -9.559 -5.232 -5.581 1.00 97.25 100 CYS A C 1
ATOM 824 O O . CYS A 1 100 ? -9.823 -6.227 -6.252 1.00 97.25 100 CYS A O 1
ATOM 826 N N . PHE A 1 101 ? -10.065 -5.047 -4.360 1.00 97.75 101 PHE A N 1
ATOM 827 C CA . PHE A 1 101 ? -10.865 -6.056 -3.660 1.00 97.75 101 PHE A CA 1
ATOM 828 C C . PHE A 1 101 ? -12.256 -6.315 -4.264 1.00 97.75 101 PHE A C 1
ATOM 830 O O . PHE A 1 101 ? -12.962 -7.206 -3.796 1.00 97.75 101 PHE A O 1
ATOM 837 N N . LEU A 1 102 ? -12.669 -5.561 -5.289 1.00 97.31 102 LEU A N 1
ATOM 838 C CA . LEU A 1 102 ? -13.886 -5.859 -6.052 1.00 97.31 102 LEU A CA 1
ATOM 839 C C . LEU A 1 102 ? -13.719 -7.074 -6.972 1.00 97.31 102 LEU A C 1
ATOM 841 O O . LEU A 1 102 ? -14.709 -7.731 -7.286 1.00 97.31 102 LEU A O 1
ATOM 845 N N . THR A 1 103 ? -12.494 -7.349 -7.426 1.00 96.50 103 THR A N 1
ATOM 846 C CA . THR A 1 103 ? -12.203 -8.426 -8.387 1.00 96.50 103 THR A CA 1
ATOM 847 C C . THR A 1 103 ? -11.160 -9.414 -7.885 1.00 96.50 103 THR A C 1
ATOM 849 O O . THR A 1 103 ? -11.133 -10.544 -8.357 1.00 96.50 103 THR A O 1
ATOM 852 N N . GLU A 1 104 ? -10.335 -9.014 -6.918 1.00 96.50 104 GLU A N 1
ATOM 853 C CA . GLU A 1 104 ? -9.245 -9.820 -6.376 1.00 96.50 104 GLU A CA 1
ATOM 854 C C . GLU A 1 104 ? -9.438 -10.115 -4.887 1.00 96.50 104 GLU A C 1
ATOM 856 O O . GLU A 1 104 ? -9.946 -9.294 -4.123 1.00 96.50 104 GLU A O 1
ATOM 861 N N . ASN A 1 105 ? -8.935 -11.263 -4.433 1.00 96.44 105 ASN A N 1
ATOM 862 C CA . ASN A 1 105 ? -8.907 -11.596 -3.002 1.00 96.44 105 ASN A CA 1
ATOM 863 C C . ASN A 1 105 ? -7.722 -10.947 -2.259 1.00 96.44 105 ASN A C 1
ATOM 865 O O . ASN A 1 105 ? -7.674 -10.947 -1.024 1.00 96.44 105 ASN A O 1
ATOM 869 N N . CYS A 1 106 ? -6.746 -10.419 -2.998 1.00 97.75 106 CYS A N 1
ATOM 870 C CA . CYS A 1 106 ? -5.547 -9.775 -2.477 1.00 97.75 106 CYS A CA 1
ATOM 871 C C . CYS A 1 106 ? -5.001 -8.732 -3.455 1.00 97.75 106 CYS A C 1
ATOM 873 O O . CYS A 1 106 ? -5.363 -8.696 -4.629 1.00 97.75 106 CYS A O 1
ATOM 875 N N . PHE A 1 107 ? -4.078 -7.926 -2.955 1.00 98.38 107 PHE A N 1
ATOM 876 C CA . PHE A 1 107 ? -3.124 -7.183 -3.766 1.00 98.38 107 PHE A CA 1
ATOM 877 C C . PHE A 1 107 ? -1.711 -7.498 -3.261 1.00 98.38 107 PHE A C 1
ATOM 879 O O . PHE A 1 107 ? -1.553 -8.166 -2.235 1.00 98.38 107 PHE A O 1
ATOM 886 N N . SER A 1 108 ? -0.688 -7.024 -3.959 1.00 98.50 108 SER A N 1
ATOM 887 C CA . SER A 1 108 ? 0.709 -7.180 -3.551 1.00 98.50 108 SER A CA 1
ATOM 888 C C . SER A 1 108 ? 1.384 -5.824 -3.396 1.00 98.50 108 SER A C 1
ATOM 890 O O . SER A 1 108 ? 1.113 -4.915 -4.175 1.00 98.50 108 SER A O 1
ATOM 892 N N . ILE A 1 109 ? 2.242 -5.685 -2.388 1.00 98.44 109 ILE A N 1
ATOM 893 C CA . ILE A 1 109 ? 3.143 -4.539 -2.219 1.00 98.44 109 ILE A CA 1
ATOM 894 C C . ILE A 1 109 ? 4.540 -5.005 -2.604 1.00 98.44 109 ILE A C 1
ATOM 896 O O . ILE A 1 109 ? 5.005 -5.993 -2.043 1.00 98.44 109 ILE A O 1
ATOM 900 N N . CYS A 1 110 ? 5.199 -4.315 -3.527 1.00 97.94 110 CYS A N 1
ATOM 901 C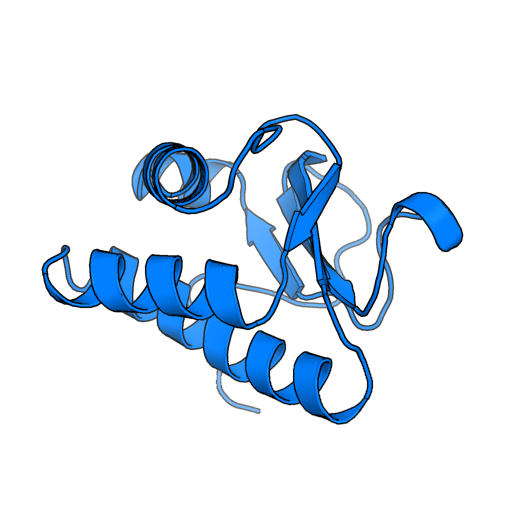 CA . CYS A 1 110 ? 6.550 -4.638 -3.977 1.00 97.94 110 CYS A CA 1
ATOM 902 C C . CYS A 1 110 ? 7.440 -3.402 -3.833 1.00 97.94 110 CYS A C 1
ATOM 904 O O . CYS A 1 110 ? 7.210 -2.424 -4.538 1.00 97.94 110 CYS A O 1
ATOM 906 N N . GLY A 1 111 ? 8.438 -3.435 -2.948 1.00 96.88 111 GLY A N 1
ATOM 907 C CA . GLY A 1 111 ? 9.514 -2.436 -2.969 1.00 96.88 111 GLY A CA 1
ATOM 908 C C . GLY A 1 111 ? 10.506 -2.770 -4.082 1.00 96.88 111 GLY A C 1
ATOM 909 O O . GLY A 1 111 ? 11.074 -3.866 -4.054 1.00 96.88 111 GLY A O 1
ATOM 910 N N . ILE A 1 112 ? 10.657 -1.874 -5.064 1.00 90.81 112 ILE A N 1
ATOM 911 C CA . ILE A 1 112 ? 11.440 -2.069 -6.299 1.00 90.81 112 ILE A CA 1
ATOM 912 C C . ILE A 1 112 ? 12.195 -0.820 -6.743 1.00 90.81 112 ILE A C 1
ATOM 914 O O . ILE A 1 112 ? 11.745 0.299 -6.408 1.00 90.81 112 ILE A O 1
#

Radius of gyration: 12.65 Å; chains: 1; bounding box: 27×30×31 Å

Secondary structure (DSSP, 8-state):
-PPPSSEEE---SSSEEEEEES-HHHH--SS-TT-EEEEHHHHHHTTHHHHHHHHSTT--TTSEEEEEHHHHHHHHHHHTTS-HHHHHHHHHHHHHHHHHTTT-SEEEEEE-